Protein AF-X1V3G0-F1 (afdb_monomer_lite)

Foldseek 3Di:
DVVVVVVVVVVLVVLLVVLVVLLVVLVVLLVVLVVVLVVLVVVLVVCVVPDDPVVSVVSVVVSVVSVVVSVVVSVVSNVSSVVSVVPPDDPPPPPPDLVPDAQDEAEDEDELDDLVVVVVVVVVVVPDPHDPVSYHYHYHYPYDPPRPCPVVNVVD

pLDDT: mean 87.62, std 11.65, range [53.06, 98.38]

Structure (mmCIF, N/CA/C/O backbone):
data_AF-X1V3G0-F1
#
_entry.id   AF-X1V3G0-F1
#
loop_
_atom_site.group_PDB
_atom_site.id
_atom_site.type_symbol
_atom_site.label_atom_id
_atom_site.label_alt_id
_atom_site.label_comp_id
_atom_site.label_asym_id
_atom_site.label_entity_id
_atom_si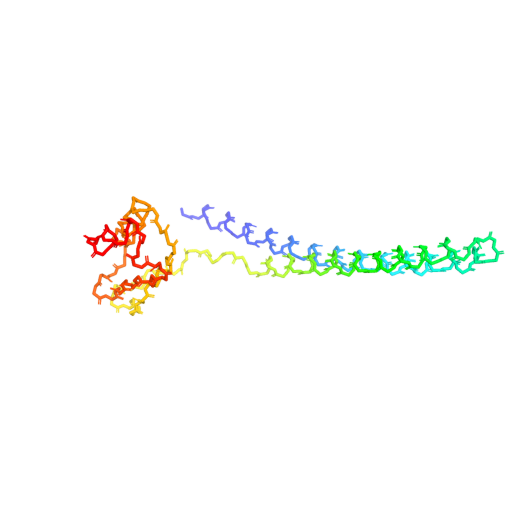te.label_seq_id
_atom_site.pdbx_PDB_ins_code
_atom_site.Cartn_x
_atom_site.Cartn_y
_atom_site.Cartn_z
_atom_site.occupancy
_atom_site.B_iso_or_equiv
_atom_site.auth_seq_id
_atom_site.auth_comp_id
_atom_site.auth_asym_id
_atom_site.auth_atom_id
_atom_site.pdbx_PDB_model_num
ATOM 1 N N . MET A 1 1 ? -37.633 -8.056 5.263 1.00 59.19 1 MET A N 1
ATOM 2 C CA . MET A 1 1 ? -36.334 -8.644 5.680 1.00 59.19 1 MET A CA 1
ATOM 3 C C . MET A 1 1 ? -35.614 -9.369 4.534 1.00 59.19 1 MET A C 1
ATOM 5 O O . MET A 1 1 ? -34.396 -9.270 4.475 1.00 59.19 1 MET A O 1
ATOM 9 N N . GLN A 1 2 ? -36.327 -10.021 3.603 1.00 60.06 2 GLN A N 1
ATOM 10 C CA . GLN A 1 2 ? -35.744 -10.740 2.451 1.00 60.06 2 GLN A CA 1
ATOM 11 C C . GLN A 1 2 ? -35.010 -9.844 1.430 1.00 60.06 2 GLN A C 1
ATOM 13 O O . GLN A 1 2 ? -33.910 -10.197 1.021 1.00 60.06 2 GLN A O 1
ATOM 18 N N . LEU A 1 3 ? -35.517 -8.640 1.129 1.00 61.62 3 LEU A N 1
ATOM 19 C CA . LEU A 1 3 ? -34.859 -7.688 0.209 1.00 61.62 3 LEU A CA 1
ATOM 20 C C . LEU A 1 3 ? -33.421 -7.315 0.630 1.00 61.62 3 LEU A C 1
ATOM 22 O O . LEU A 1 3 ? -32.532 -7.195 -0.205 1.00 61.62 3 LEU A O 1
ATOM 26 N N . LYS A 1 4 ? -33.152 -7.233 1.943 1.00 71.00 4 LYS A N 1
ATOM 27 C CA . LYS A 1 4 ? -31.803 -6.963 2.476 1.00 71.00 4 LYS A CA 1
ATOM 28 C C . LYS A 1 4 ? -30.846 -8.153 2.348 1.00 71.00 4 LYS A C 1
ATOM 30 O O . LYS A 1 4 ? -29.652 -7.976 2.557 1.00 71.00 4 LYS A O 1
ATOM 35 N N . ALA A 1 5 ? -31.339 -9.367 2.109 1.00 73.88 5 ALA A N 1
ATOM 36 C CA . ALA A 1 5 ? -30.495 -10.549 1.935 1.00 73.88 5 ALA A CA 1
ATOM 37 C C . ALA A 1 5 ? -30.035 -10.696 0.476 1.00 73.88 5 ALA A C 1
ATOM 39 O O . ALA A 1 5 ? -28.874 -11.020 0.231 1.00 73.88 5 ALA A O 1
ATOM 40 N N . GLU A 1 6 ? -30.910 -10.392 -0.483 1.00 78.00 6 GLU A N 1
ATOM 41 C CA . GLU A 1 6 ? -30.586 -10.425 -1.914 1.00 78.00 6 GLU A CA 1
ATOM 42 C C . GLU A 1 6 ? -29.568 -9.347 -2.297 1.00 78.00 6 GLU A C 1
ATOM 44 O O . GLU A 1 6 ? -28.572 -9.651 -2.955 1.00 78.00 6 GLU A O 1
ATOM 49 N N . GLU A 1 7 ? -29.740 -8.123 -1.792 1.00 80.44 7 GLU A N 1
ATOM 50 C CA . GLU A 1 7 ? -28.787 -7.023 -1.991 1.00 80.44 7 GLU A CA 1
ATOM 51 C C . GLU A 1 7 ? -27.384 -7.372 -1.456 1.00 80.44 7 GLU A C 1
ATOM 53 O O . GLU A 1 7 ? -26.368 -7.115 -2.102 1.00 80.44 7 GLU A O 1
ATOM 58 N N . LYS A 1 8 ? -27.306 -8.056 -0.307 1.00 72.56 8 LYS A N 1
ATOM 59 C CA . LYS A 1 8 ? -26.031 -8.490 0.291 1.00 72.56 8 LYS A CA 1
ATOM 60 C C . LYS A 1 8 ? -25.330 -9.562 -0.528 1.00 72.56 8 LYS A C 1
ATOM 62 O O . LYS A 1 8 ? -24.118 -9.479 -0.739 1.00 72.56 8 LYS A O 1
ATOM 67 N N . ASN A 1 9 ? -26.087 -10.551 -0.995 1.00 82.06 9 ASN A N 1
ATOM 68 C CA . ASN A 1 9 ? -25.561 -11.594 -1.868 1.00 82.06 9 ASN A CA 1
ATOM 69 C C . ASN A 1 9 ? -25.060 -11.003 -3.188 1.00 82.06 9 ASN A C 1
ATOM 71 O O . ASN A 1 9 ? -24.019 -11.427 -3.691 1.00 82.06 9 ASN A O 1
ATOM 75 N N . PHE A 1 10 ? -25.753 -9.990 -3.712 1.00 84.88 10 PHE A N 1
ATOM 76 C CA . PHE A 1 10 ? -25.316 -9.257 -4.891 1.00 84.88 10 PHE A CA 1
ATOM 77 C C . PHE A 1 10 ? -23.975 -8.548 -4.653 1.00 84.88 10 PHE A C 1
ATOM 79 O O . PHE A 1 10 ? -23.035 -8.800 -5.403 1.00 84.88 10 PHE A O 1
ATOM 86 N N . ILE A 1 11 ? -23.838 -7.763 -3.576 1.00 82.62 11 ILE A N 1
ATOM 87 C CA . ILE A 1 11 ? -22.593 -7.041 -3.240 1.00 82.62 11 ILE A CA 1
ATOM 88 C C . ILE A 1 11 ? -21.415 -8.003 -3.039 1.00 82.62 11 ILE A C 1
ATOM 90 O O . ILE A 1 11 ? -20.316 -7.774 -3.537 1.00 82.62 11 ILE A O 1
ATOM 94 N N . HIS A 1 12 ? -21.624 -9.112 -2.329 1.00 82.56 12 HIS A N 1
ATOM 95 C CA . HIS A 1 12 ? -20.563 -10.096 -2.119 1.00 82.56 12 HIS A CA 1
ATOM 96 C C . HIS A 1 12 ? -20.117 -10.741 -3.442 1.00 82.56 12 HIS A C 1
ATOM 98 O O . HIS A 1 12 ? -18.922 -10.912 -3.701 1.00 82.56 12 HIS A O 1
ATOM 104 N N . LYS A 1 13 ? -21.079 -11.065 -4.315 1.00 86.56 13 LYS A N 1
ATOM 105 C CA . LYS A 1 13 ? -20.813 -11.655 -5.629 1.00 86.56 13 LYS A CA 1
ATOM 106 C C . LYS A 1 13 ? -20.086 -10.679 -6.555 1.00 86.56 13 LYS A C 1
ATOM 108 O O . LYS A 1 13 ? -19.133 -11.092 -7.221 1.00 86.56 13 LYS A O 1
ATOM 113 N N . THR A 1 14 ? -20.489 -9.409 -6.596 1.00 88.12 14 THR A N 1
ATOM 114 C CA . THR A 1 14 ? -19.817 -8.384 -7.412 1.00 88.12 14 THR A CA 1
ATOM 115 C C . THR A 1 14 ? -18.394 -8.136 -6.922 1.00 88.12 14 THR A C 1
ATOM 117 O O . THR A 1 14 ? -17.475 -8.139 -7.737 1.00 88.12 14 THR A O 1
ATOM 120 N N . TRP A 1 15 ? -18.181 -8.054 -5.607 1.00 86.94 15 TRP A N 1
ATOM 121 C CA . TRP A 1 15 ? -16.857 -7.876 -5.001 1.00 86.94 15 TRP A CA 1
ATOM 122 C C . TRP A 1 15 ? -15.890 -9.017 -5.345 1.00 86.94 15 TRP A C 1
ATOM 124 O O . TRP A 1 15 ? -14.761 -8.789 -5.784 1.00 86.94 15 TRP A O 1
ATOM 134 N N . LYS A 1 16 ? -16.359 -10.268 -5.245 1.00 87.94 16 LYS A N 1
ATOM 135 C CA . LYS A 1 16 ? -15.574 -11.448 -5.634 1.00 87.94 16 LYS A CA 1
ATOM 136 C C . LYS A 1 16 ? -15.257 -11.458 -7.132 1.00 87.94 16 LYS A C 1
ATOM 138 O O . LYS A 1 16 ? -14.134 -11.775 -7.517 1.00 87.94 16 LYS A O 1
ATOM 143 N N . THR A 1 17 ? -16.231 -11.102 -7.971 1.00 90.75 17 THR A N 1
ATOM 144 C CA . THR A 1 17 ? -16.058 -11.042 -9.434 1.00 90.75 17 THR A CA 1
ATOM 145 C C . THR A 1 17 ? -15.031 -9.977 -9.818 1.00 90.75 17 THR A C 1
ATOM 147 O O . THR A 1 17 ? -14.150 -10.238 -10.635 1.00 90.75 17 THR A O 1
ATOM 150 N N . PHE A 1 18 ? -15.083 -8.814 -9.168 1.00 91.62 18 PHE A N 1
ATOM 151 C CA . PHE A 1 18 ? -14.104 -7.747 -9.342 1.00 91.62 18 PHE A CA 1
ATOM 152 C C . PHE A 1 18 ? -12.687 -8.206 -8.967 1.00 91.62 18 PHE A C 1
ATOM 154 O O . PHE A 1 18 ? -11.759 -8.028 -9.752 1.00 91.62 18 PHE A O 1
ATOM 161 N N . GLY A 1 19 ? -12.523 -8.901 -7.835 1.00 91.44 19 GLY A N 1
ATOM 162 C CA . GLY A 1 19 ? -11.230 -9.469 -7.434 1.00 91.44 19 GLY A CA 1
ATOM 163 C C . GLY A 1 19 ? -10.649 -10.465 -8.446 1.00 91.44 19 GLY A C 1
ATOM 164 O O . GLY A 1 19 ? -9.454 -10.424 -8.740 1.00 91.44 19 GLY A O 1
ATOM 165 N N . VAL A 1 20 ? -11.487 -11.333 -9.028 1.00 92.62 20 VAL A N 1
ATOM 166 C CA . VAL A 1 20 ? -11.069 -12.253 -10.104 1.00 92.62 20 VAL A CA 1
ATOM 167 C C . VAL A 1 20 ? -10.648 -11.478 -11.354 1.00 92.62 20 VAL A C 1
ATOM 169 O O . VAL A 1 20 ? -9.594 -11.767 -11.919 1.00 92.62 20 VAL A O 1
ATOM 172 N N . SER A 1 21 ? -11.421 -10.463 -11.750 1.00 94.19 21 SER A N 1
ATOM 173 C CA . SER A 1 21 ? -11.096 -9.602 -12.893 1.00 94.19 21 SER A CA 1
ATOM 174 C C . SER A 1 21 ? -9.748 -8.900 -12.716 1.00 94.19 21 SER A C 1
ATOM 176 O O . SER A 1 21 ? -8.936 -8.897 -13.638 1.00 94.19 21 SER A O 1
ATOM 178 N N . LEU A 1 22 ? -9.472 -8.354 -11.528 1.00 94.12 22 LEU A N 1
ATOM 179 C CA . LEU A 1 22 ? -8.186 -7.723 -11.216 1.00 94.12 22 LEU A CA 1
ATOM 180 C C . LEU A 1 22 ? -7.018 -8.708 -11.299 1.00 94.12 22 LEU A C 1
ATOM 182 O O . LEU A 1 22 ? -5.932 -8.342 -11.745 1.00 94.12 22 LEU A O 1
ATOM 186 N N . HIS A 1 23 ? -7.227 -9.963 -10.899 1.00 92.69 23 HIS A N 1
ATOM 187 C CA . HIS A 1 23 ? -6.187 -10.981 -10.992 1.00 92.69 23 HIS A CA 1
ATOM 188 C C . HIS A 1 23 ? -5.853 -11.327 -12.449 1.00 92.69 23 HIS A C 1
ATOM 190 O O . HIS A 1 23 ? -4.681 -11.366 -12.813 1.00 92.69 23 HIS A O 1
ATOM 196 N N . ILE A 1 24 ? -6.875 -11.502 -13.293 1.00 95.06 24 ILE A N 1
ATOM 197 C CA . ILE A 1 24 ? -6.699 -11.726 -14.737 1.00 95.06 24 ILE A CA 1
ATOM 198 C C . ILE A 1 24 ? -5.984 -10.529 -15.375 1.00 95.06 24 ILE A C 1
ATOM 200 O O . ILE A 1 24 ? -5.032 -10.705 -16.132 1.00 95.06 24 ILE A O 1
ATOM 204 N N . PHE A 1 25 ? -6.396 -9.312 -15.020 1.00 95.38 25 PHE A N 1
ATOM 205 C CA . PHE A 1 25 ? -5.780 -8.081 -15.506 1.00 95.38 25 PHE A CA 1
ATOM 206 C C . PHE A 1 25 ? -4.303 -7.954 -15.096 1.00 95.38 25 PHE A C 1
ATOM 208 O O . PHE A 1 25 ? -3.463 -7.613 -15.923 1.00 95.38 25 PHE A O 1
ATOM 215 N N . SER A 1 26 ? -3.963 -8.303 -13.852 1.00 96.50 26 SER A N 1
ATOM 216 C CA . SER A 1 26 ? -2.580 -8.336 -13.356 1.00 96.50 26 SER A CA 1
ATOM 217 C C . SER A 1 26 ? -1.699 -9.299 -14.165 1.00 96.50 26 SER A C 1
ATOM 219 O O . SER A 1 26 ? -0.594 -8.931 -14.565 1.00 96.50 26 SER A O 1
ATOM 221 N N . VAL A 1 27 ? -2.205 -10.500 -14.475 1.00 96.31 27 VAL A N 1
ATOM 222 C CA . VAL A 1 27 ? -1.502 -11.472 -15.331 1.00 96.31 27 VAL A CA 1
ATOM 223 C C . VAL A 1 27 ? -1.325 -10.928 -16.750 1.00 96.31 27 VAL A C 1
ATOM 225 O O . VAL A 1 27 ? -0.242 -11.052 -17.318 1.00 96.31 27 VAL A O 1
ATOM 228 N N . ALA A 1 28 ? -2.350 -10.281 -17.310 1.00 97.44 28 ALA A N 1
ATOM 229 C CA . ALA A 1 28 ? -2.270 -9.677 -18.638 1.00 97.44 28 ALA A CA 1
ATOM 230 C C . ALA A 1 28 ? -1.209 -8.564 -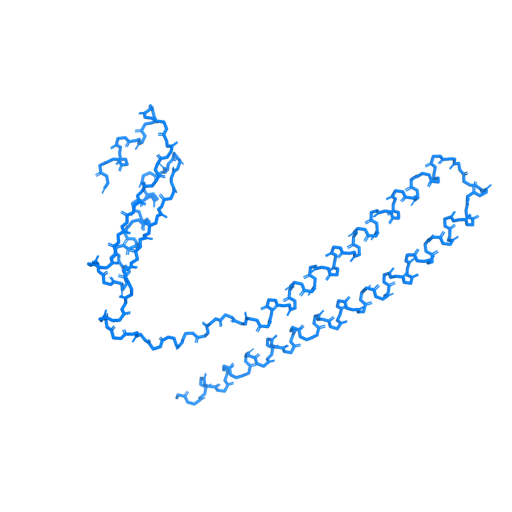18.705 1.00 97.44 28 ALA A C 1
ATOM 232 O O . ALA A 1 28 ? -0.374 -8.585 -19.607 1.00 97.44 28 ALA A O 1
ATOM 233 N N . ILE A 1 29 ? -1.183 -7.647 -17.728 1.00 96.62 29 ILE A N 1
ATOM 234 C CA . ILE A 1 29 ? -0.147 -6.604 -17.626 1.00 96.62 29 ILE A CA 1
ATOM 235 C C . ILE A 1 29 ? 1.242 -7.232 -17.549 1.00 96.62 29 ILE A C 1
ATOM 237 O O . ILE A 1 29 ? 2.150 -6.768 -18.230 1.00 96.62 29 ILE A O 1
ATOM 241 N N . PHE A 1 30 ? 1.417 -8.283 -16.747 1.00 97.69 30 PHE A N 1
ATOM 242 C CA . PHE A 1 30 ? 2.711 -8.944 -16.607 1.00 97.69 30 PHE A CA 1
ATOM 243 C C . PHE A 1 30 ? 3.201 -9.537 -17.934 1.00 97.69 30 PHE A C 1
ATOM 245 O O . PHE A 1 30 ? 4.343 -9.310 -18.323 1.00 97.69 30 PHE A O 1
ATOM 252 N N . LEU A 1 31 ? 2.331 -10.244 -18.662 1.00 98.12 31 LEU A N 1
ATOM 253 C CA . LEU A 1 31 ? 2.678 -10.843 -19.954 1.00 98.12 31 LEU A CA 1
ATOM 254 C C . LEU A 1 31 ? 2.997 -9.784 -21.015 1.00 98.12 31 LEU A C 1
ATOM 256 O O . LEU A 1 31 ? 4.020 -9.885 -21.690 1.00 98.12 31 LEU A O 1
ATOM 260 N N . VAL A 1 32 ? 2.160 -8.750 -21.135 1.00 98.19 32 VAL A N 1
ATOM 261 C CA . VAL A 1 32 ? 2.402 -7.628 -22.058 1.00 98.19 32 VAL A CA 1
ATOM 262 C C . VAL A 1 32 ? 3.688 -6.890 -21.680 1.00 98.19 32 VAL A C 1
ATOM 264 O O . VAL A 1 32 ? 4.489 -6.570 -22.554 1.00 98.19 32 VAL A O 1
ATOM 267 N N . GLY A 1 33 ? 3.923 -6.686 -20.383 1.00 97.50 33 GLY A N 1
ATOM 268 C CA . GLY A 1 33 ? 5.137 -6.079 -19.851 1.00 97.50 33 GLY A CA 1
ATOM 269 C C . GLY A 1 33 ? 6.394 -6.873 -20.205 1.00 97.50 33 GLY A C 1
ATOM 270 O O . GLY A 1 33 ? 7.375 -6.279 -20.633 1.00 97.50 33 GLY A O 1
ATOM 271 N N . ILE A 1 34 ? 6.367 -8.207 -20.120 1.00 97.81 34 ILE A N 1
ATOM 272 C CA . ILE A 1 34 ? 7.498 -9.050 -20.548 1.00 97.81 34 ILE A CA 1
ATOM 273 C C . ILE A 1 34 ? 7.785 -8.867 -22.039 1.00 97.81 34 ILE A C 1
ATOM 275 O O . ILE A 1 34 ? 8.937 -8.651 -22.413 1.00 97.81 34 ILE A O 1
ATOM 279 N N . VAL A 1 35 ? 6.756 -8.938 -22.890 1.00 98.38 35 VAL A N 1
ATOM 280 C CA . VAL A 1 35 ? 6.924 -8.759 -24.343 1.00 98.38 35 VAL A CA 1
ATOM 281 C C . VAL A 1 35 ? 7.512 -7.380 -24.648 1.00 98.38 35 VAL A C 1
ATOM 283 O O . VAL A 1 35 ? 8.454 -7.275 -25.434 1.00 98.38 35 VAL A O 1
ATOM 286 N N . TYR A 1 36 ? 7.010 -6.340 -23.978 1.00 98.00 36 TYR A N 1
ATOM 287 C CA . TYR A 1 36 ? 7.533 -4.980 -24.077 1.00 98.00 36 TYR A CA 1
ATOM 288 C C . TYR A 1 36 ? 9.008 -4.890 -23.665 1.00 98.00 36 TYR A C 1
ATOM 290 O O . TYR A 1 36 ? 9.810 -4.335 -24.410 1.00 98.00 36 TYR A O 1
ATOM 298 N N . LEU A 1 37 ? 9.393 -5.470 -22.525 1.00 97.81 37 LEU A N 1
ATOM 299 C CA . LEU A 1 37 ? 10.771 -5.423 -22.026 1.00 97.81 37 LEU A CA 1
ATOM 300 C C . LEU A 1 37 ? 11.750 -6.141 -22.960 1.00 97.81 37 LEU A C 1
ATOM 302 O O . LEU A 1 37 ? 12.844 -5.632 -23.211 1.00 97.81 37 LEU A O 1
ATOM 306 N N . VAL A 1 38 ? 11.362 -7.294 -23.512 1.00 98.06 38 VAL A N 1
ATOM 307 C CA . VAL A 1 38 ? 12.174 -8.010 -24.510 1.00 98.06 38 VAL A CA 1
ATOM 308 C C . VAL A 1 38 ? 12.363 -7.145 -25.754 1.00 98.06 38 VAL A C 1
ATOM 310 O O . VAL A 1 38 ? 13.487 -6.980 -26.224 1.00 98.06 38 VAL A O 1
ATOM 313 N N . TRP A 1 39 ? 11.283 -6.547 -26.256 1.00 98.25 39 TRP A N 1
ATOM 314 C CA . TRP A 1 39 ? 11.326 -5.664 -27.418 1.00 98.25 39 TRP A CA 1
ATOM 315 C C . TRP A 1 39 ? 12.198 -4.420 -27.179 1.00 98.25 39 TRP A C 1
ATOM 317 O O . TRP A 1 39 ? 13.075 -4.117 -27.987 1.00 98.25 39 TRP A O 1
ATOM 327 N N . SER A 1 40 ? 12.019 -3.749 -26.039 1.00 97.19 40 SER A N 1
ATOM 328 C CA . SER A 1 40 ? 12.820 -2.594 -25.611 1.00 97.19 40 SER A CA 1
ATOM 329 C C . SER A 1 40 ? 14.310 -2.949 -25.526 1.00 97.19 40 SER A C 1
ATOM 331 O O . SER A 1 40 ? 15.158 -2.253 -26.083 1.00 97.19 40 SER A O 1
ATOM 333 N N . THR A 1 41 ? 14.636 -4.113 -24.953 1.00 96.75 41 THR A N 1
ATOM 334 C CA . THR A 1 41 ? 16.018 -4.616 -24.877 1.00 96.75 41 THR A CA 1
ATOM 335 C C . THR A 1 41 ? 16.637 -4.811 -26.265 1.00 96.75 41 THR A C 1
ATOM 337 O O . THR A 1 41 ? 17.779 -4.409 -26.490 1.00 96.75 41 THR A O 1
ATOM 340 N N . VAL A 1 42 ? 15.895 -5.388 -27.218 1.00 97.44 42 VAL A N 1
ATOM 341 C CA . VAL A 1 42 ? 16.373 -5.578 -28.600 1.00 97.44 42 VAL A CA 1
ATOM 342 C C . VAL A 1 42 ? 16.674 -4.237 -29.272 1.00 97.44 42 VAL A C 1
ATOM 344 O O . VAL A 1 42 ? 17.725 -4.102 -29.899 1.00 97.44 42 VAL A O 1
ATOM 347 N N . ILE A 1 43 ? 15.804 -3.235 -29.102 1.00 95.75 43 ILE A N 1
ATOM 348 C CA . ILE A 1 43 ? 16.020 -1.884 -29.645 1.00 95.75 43 ILE A CA 1
ATOM 349 C C . ILE A 1 43 ? 17.294 -1.263 -29.068 1.00 95.75 43 ILE A C 1
ATOM 351 O O . ILE A 1 43 ? 18.114 -0.731 -29.819 1.00 95.75 43 ILE A O 1
ATOM 355 N N . ILE A 1 44 ? 17.495 -1.356 -27.750 1.00 95.56 44 ILE A N 1
ATOM 356 C CA . ILE A 1 44 ? 18.684 -0.802 -27.090 1.00 95.56 44 ILE A CA 1
ATOM 357 C C . ILE A 1 44 ? 19.955 -1.449 -27.661 1.00 95.56 44 ILE A C 1
ATOM 359 O O . ILE A 1 44 ? 20.877 -0.733 -28.061 1.00 95.56 44 ILE A O 1
ATOM 363 N N . ILE A 1 45 ? 19.979 -2.780 -27.804 1.00 94.75 45 ILE A N 1
ATOM 364 C CA . ILE A 1 45 ? 21.120 -3.513 -28.379 1.00 94.75 45 ILE A CA 1
ATOM 365 C C . ILE A 1 45 ? 21.397 -3.066 -29.821 1.00 94.75 45 ILE A C 1
ATOM 367 O O . ILE A 1 45 ? 22.538 -2.753 -30.155 1.00 94.75 45 ILE A O 1
ATOM 371 N N . GLN A 1 46 ? 20.367 -2.972 -30.667 1.00 95.25 46 GLN A N 1
ATOM 372 C CA . GLN A 1 46 ? 20.523 -2.524 -32.058 1.00 95.25 46 GLN A CA 1
ATOM 373 C C . GLN A 1 46 ? 21.039 -1.080 -32.152 1.00 95.25 46 GLN A C 1
ATOM 375 O O . GLN A 1 46 ? 21.845 -0.767 -33.027 1.00 95.25 46 GLN A O 1
ATOM 380 N N . SER A 1 47 ? 20.622 -0.211 -31.228 1.00 93.12 47 SER A N 1
ATOM 381 C CA . SER A 1 47 ? 21.011 1.203 -31.212 1.00 93.12 47 SER A CA 1
ATOM 382 C C . SER A 1 47 ? 22.440 1.457 -30.718 1.00 93.12 47 SER A C 1
ATOM 384 O O . SER A 1 47 ? 23.012 2.504 -31.026 1.00 93.12 47 SER A O 1
ATOM 386 N N . THR A 1 48 ? 23.053 0.486 -30.028 1.00 90.75 48 THR A N 1
ATOM 387 C CA . THR A 1 48 ? 24.332 0.653 -29.309 1.00 90.75 48 THR A CA 1
ATOM 388 C C . THR A 1 48 ? 25.492 1.058 -30.227 1.00 90.75 48 THR A C 1
ATOM 390 O O . THR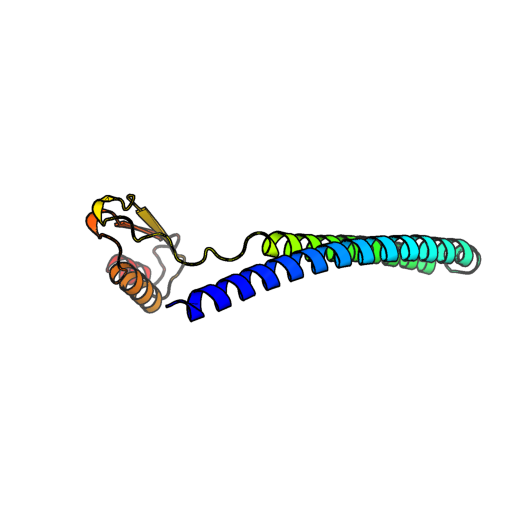 A 1 48 ? 26.394 1.770 -29.797 1.00 90.75 48 THR A O 1
ATOM 393 N N . ASN A 1 49 ? 25.456 0.666 -31.504 1.00 88.88 49 ASN A N 1
ATOM 394 C CA . ASN A 1 49 ? 26.493 1.025 -32.482 1.00 88.88 49 ASN A CA 1
ATOM 395 C C . ASN A 1 49 ? 26.396 2.479 -32.977 1.00 88.88 49 ASN A C 1
ATOM 397 O O . ASN A 1 49 ? 27.344 2.992 -33.564 1.00 88.88 49 ASN A O 1
ATOM 401 N N . THR A 1 50 ? 25.247 3.127 -32.781 1.00 91.94 50 THR A N 1
ATOM 402 C CA . THR A 1 50 ? 24.952 4.475 -33.298 1.00 91.94 50 THR A CA 1
ATOM 403 C C . THR A 1 50 ? 24.856 5.539 -32.208 1.00 91.94 50 THR A C 1
ATOM 405 O O . THR A 1 50 ? 24.945 6.728 -32.507 1.00 91.94 50 THR A O 1
ATOM 408 N N . THR A 1 51 ? 24.669 5.132 -30.953 1.00 92.31 51 THR A N 1
ATOM 409 C CA . THR A 1 51 ? 24.475 6.035 -29.817 1.00 92.31 51 THR A CA 1
ATOM 410 C C . THR A 1 51 ? 25.779 6.320 -29.085 1.00 92.31 51 THR A C 1
ATOM 412 O O . THR A 1 51 ? 26.720 5.528 -29.079 1.00 92.31 51 THR A O 1
ATOM 415 N N . THR A 1 52 ? 25.836 7.469 -28.413 1.00 96.12 52 THR A N 1
ATOM 416 C CA . THR A 1 52 ? 26.954 7.770 -27.509 1.00 96.12 52 THR A CA 1
ATOM 417 C C . THR A 1 52 ? 26.880 6.902 -26.249 1.00 96.12 52 THR A C 1
ATOM 419 O O . THR A 1 52 ? 25.798 6.493 -25.828 1.00 96.12 52 THR A O 1
ATOM 422 N N . VAL A 1 53 ? 28.022 6.671 -25.591 1.00 94.00 53 VAL A N 1
ATOM 423 C CA . VAL A 1 53 ? 28.101 5.871 -24.350 1.00 94.00 53 VAL A CA 1
ATOM 424 C C . VAL A 1 53 ? 27.122 6.369 -23.278 1.00 94.00 53 VAL A C 1
ATOM 426 O O . VAL A 1 53 ? 26.453 5.568 -22.630 1.00 94.00 53 VAL A O 1
ATOM 429 N N . VAL A 1 54 ? 26.992 7.691 -23.124 1.00 95.56 54 VAL A N 1
ATOM 430 C CA . VAL A 1 54 ? 26.075 8.305 -22.150 1.00 95.56 54 VAL A CA 1
ATOM 431 C C . VAL A 1 54 ? 24.616 7.957 -22.459 1.00 95.56 54 VAL A C 1
ATOM 433 O O . VAL A 1 54 ? 23.876 7.588 -21.552 1.00 95.56 54 VAL A O 1
ATOM 436 N N . GLN A 1 55 ? 24.204 8.020 -23.729 1.00 95.06 55 GLN A N 1
ATOM 437 C CA . GLN A 1 55 ? 22.846 7.644 -24.141 1.00 95.06 55 GLN A CA 1
ATOM 438 C C . GLN A 1 55 ? 22.566 6.165 -23.877 1.00 95.06 55 GLN A C 1
ATOM 440 O O . GLN A 1 55 ? 21.497 5.827 -23.379 1.00 95.06 55 GLN A O 1
ATOM 445 N N . THR A 1 56 ? 23.535 5.289 -24.146 1.00 93.81 56 THR A N 1
ATOM 446 C CA . THR A 1 56 ? 23.406 3.857 -23.857 1.00 93.81 56 THR A CA 1
ATOM 447 C C . THR A 1 56 ? 23.191 3.609 -22.361 1.00 93.81 56 THR A C 1
ATOM 449 O O . THR A 1 56 ? 22.286 2.864 -21.992 1.00 93.81 56 THR A O 1
ATOM 452 N N . ILE A 1 57 ? 23.954 4.279 -21.488 1.00 95.62 57 ILE A N 1
ATOM 453 C CA . ILE A 1 57 ? 23.780 4.185 -20.026 1.00 95.62 57 ILE A CA 1
ATOM 454 C C . ILE A 1 57 ? 22.381 4.653 -19.607 1.00 95.62 57 ILE A C 1
ATOM 456 O O . ILE A 1 57 ? 21.713 3.967 -18.835 1.00 95.62 57 ILE A O 1
ATOM 460 N N . LEU A 1 58 ? 21.924 5.796 -20.127 1.00 96.69 58 LEU A N 1
ATOM 461 C CA . LEU A 1 58 ? 20.594 6.324 -19.818 1.00 96.69 58 LEU A CA 1
ATOM 462 C C . LEU A 1 58 ? 19.484 5.370 -20.275 1.00 96.69 58 LEU A C 1
ATOM 464 O O . LEU A 1 58 ? 18.560 5.125 -19.508 1.00 96.69 58 LEU A O 1
ATOM 468 N N . ASN A 1 59 ? 19.607 4.763 -21.457 1.00 96.25 59 ASN A N 1
ATOM 469 C CA . ASN A 1 59 ? 18.638 3.787 -21.957 1.00 96.25 59 ASN A CA 1
ATOM 470 C C . ASN A 1 59 ? 18.530 2.554 -21.044 1.00 96.25 59 ASN A C 1
ATOM 472 O O . ASN A 1 59 ? 17.424 2.099 -20.756 1.00 96.25 59 ASN A O 1
ATOM 476 N N . PHE A 1 60 ? 19.653 2.034 -20.536 1.00 95.94 60 PHE A N 1
ATOM 477 C CA . PHE A 1 60 ? 19.627 0.931 -19.568 1.00 95.94 60 PHE A CA 1
ATOM 478 C C . PHE A 1 60 ? 19.045 1.344 -18.212 1.00 95.94 60 PHE A C 1
ATOM 480 O O . PHE A 1 60 ? 18.342 0.551 -17.586 1.00 95.94 60 PHE A O 1
ATOM 487 N N . LEU A 1 61 ? 19.292 2.578 -17.760 1.00 97.75 61 LEU A N 1
ATOM 488 C CA . LEU A 1 61 ? 18.675 3.104 -16.541 1.00 97.75 61 LEU A CA 1
ATOM 489 C C . LEU A 1 61 ? 17.154 3.239 -16.702 1.00 97.75 61 LEU A C 1
ATOM 491 O O . LEU A 1 61 ? 16.408 2.862 -15.800 1.00 97.75 61 LEU A O 1
ATOM 495 N N . THR A 1 62 ? 16.686 3.717 -17.856 1.00 97.44 62 THR A N 1
ATOM 496 C CA . THR A 1 62 ? 15.258 3.760 -18.189 1.00 97.44 62 THR A CA 1
ATOM 497 C C . THR A 1 62 ? 14.658 2.358 -18.194 1.00 97.44 62 THR A C 1
ATOM 499 O O . THR A 1 62 ? 13.652 2.143 -17.523 1.00 97.44 62 THR A O 1
ATOM 502 N N . LEU A 1 63 ? 15.309 1.385 -18.841 1.00 97.44 63 LEU A N 1
ATOM 503 C CA . LEU A 1 63 ? 14.861 -0.011 -18.835 1.00 97.44 63 LEU A CA 1
ATOM 504 C C . LEU A 1 63 ? 14.759 -0.572 -17.405 1.00 97.44 63 LEU A C 1
ATOM 506 O O . LEU A 1 63 ? 13.794 -1.255 -17.076 1.00 97.44 63 LEU A O 1
ATOM 510 N N . LEU A 1 64 ? 15.712 -0.253 -16.521 1.00 97.75 64 LEU A N 1
ATOM 511 C CA . LEU A 1 64 ? 15.656 -0.653 -15.111 1.00 97.75 64 LEU A CA 1
ATOM 512 C C . LEU A 1 64 ? 14.422 -0.075 -14.399 1.00 97.75 64 LEU A C 1
ATOM 514 O O . LEU A 1 64 ? 13.727 -0.800 -13.684 1.00 97.75 64 LEU A O 1
ATOM 518 N N . VAL A 1 65 ? 14.132 1.213 -14.605 1.00 98.38 65 VAL A N 1
ATOM 519 C CA . VAL A 1 65 ? 12.939 1.869 -14.043 1.00 98.38 65 VAL A CA 1
ATOM 520 C C . VAL A 1 65 ? 11.659 1.230 -14.583 1.00 98.38 65 VAL A C 1
ATOM 522 O O . VAL A 1 65 ? 10.733 0.991 -13.812 1.00 98.38 65 VAL A O 1
ATOM 525 N N . GLU A 1 66 ? 11.610 0.893 -15.872 1.00 97.62 66 GLU A N 1
ATOM 526 C CA . GLU A 1 66 ? 10.468 0.209 -16.491 1.00 97.62 66 GLU A CA 1
ATOM 527 C C . GLU A 1 66 ? 10.231 -1.182 -15.896 1.00 97.62 66 GLU A C 1
ATOM 529 O O . GLU A 1 66 ? 9.092 -1.520 -15.569 1.00 97.62 66 GLU A O 1
ATOM 534 N N . VAL A 1 67 ? 11.291 -1.974 -15.691 1.00 97.88 67 VAL A N 1
ATOM 535 C CA . VAL A 1 67 ? 11.200 -3.293 -15.040 1.00 97.88 67 VAL A CA 1
ATOM 536 C C . VAL A 1 67 ? 10.609 -3.153 -13.639 1.00 97.88 67 VAL A C 1
ATOM 538 O O . VAL A 1 67 ? 9.653 -3.853 -13.298 1.00 97.88 67 VAL A O 1
ATOM 541 N N . ILE A 1 68 ? 11.143 -2.230 -12.833 1.00 98.12 68 ILE A N 1
ATOM 542 C CA . ILE A 1 68 ? 10.644 -1.972 -11.476 1.00 98.12 68 ILE A CA 1
ATOM 543 C C . ILE A 1 68 ? 9.184 -1.507 -11.528 1.00 98.12 68 ILE A C 1
ATOM 545 O O . ILE A 1 68 ? 8.364 -1.993 -10.751 1.00 98.12 68 ILE A O 1
ATOM 549 N N . GLY A 1 69 ? 8.844 -0.620 -12.465 1.00 97.88 69 GLY A N 1
ATOM 550 C CA . GLY A 1 69 ? 7.489 -0.119 -12.674 1.00 97.88 69 GLY A CA 1
ATOM 551 C C . GLY A 1 69 ? 6.493 -1.238 -12.971 1.00 97.88 69 GLY A C 1
ATOM 552 O O . GLY A 1 69 ? 5.490 -1.359 -12.270 1.00 97.88 69 GLY A O 1
ATOM 553 N N . ILE A 1 70 ? 6.794 -2.111 -13.938 1.00 97.88 70 ILE A N 1
ATOM 554 C CA . ILE A 1 70 ? 5.938 -3.254 -14.296 1.00 97.88 70 ILE A CA 1
ATOM 555 C C . ILE A 1 70 ? 5.760 -4.191 -13.097 1.00 97.88 70 ILE A C 1
ATOM 557 O O . ILE A 1 70 ? 4.630 -4.564 -12.772 1.00 97.88 70 ILE A O 1
ATOM 561 N N . LEU A 1 71 ? 6.849 -4.549 -12.406 1.00 97.50 71 LEU A N 1
ATOM 562 C CA . LEU A 1 71 ? 6.788 -5.414 -11.224 1.00 97.50 71 LEU A CA 1
ATOM 563 C C . LEU A 1 71 ? 5.933 -4.793 -10.112 1.00 97.50 71 LEU A C 1
ATOM 565 O O . LEU A 1 71 ? 5.092 -5.478 -9.524 1.00 97.50 71 LEU A O 1
ATOM 569 N N . TYR A 1 72 ? 6.099 -3.495 -9.855 1.00 98.00 72 TYR A N 1
ATOM 570 C CA . TYR A 1 72 ? 5.334 -2.766 -8.849 1.00 98.00 72 TYR A CA 1
ATOM 571 C C . TYR A 1 72 ? 3.844 -2.690 -9.206 1.00 98.00 72 TYR A C 1
ATOM 573 O O . TYR A 1 72 ? 2.990 -2.981 -8.368 1.00 98.00 72 TYR A O 1
ATOM 581 N N . THR A 1 73 ? 3.508 -2.389 -10.461 1.00 97.12 73 THR A N 1
ATOM 582 C CA . THR A 1 73 ? 2.121 -2.374 -10.945 1.00 97.12 73 THR A CA 1
ATOM 583 C C . THR A 1 73 ? 1.461 -3.747 -10.801 1.00 97.12 73 THR A C 1
ATOM 585 O O . THR A 1 73 ? 0.345 -3.846 -10.286 1.00 97.12 73 THR A O 1
ATOM 588 N N . VAL A 1 74 ? 2.151 -4.824 -11.188 1.00 97.25 74 VAL A N 1
ATOM 589 C CA . VAL A 1 74 ? 1.649 -6.199 -11.034 1.00 97.25 74 VAL A CA 1
ATOM 590 C C . VAL A 1 74 ? 1.424 -6.534 -9.558 1.00 97.25 74 VAL A C 1
ATOM 592 O O . VAL A 1 74 ? 0.367 -7.074 -9.216 1.00 97.25 74 VAL A O 1
ATOM 595 N N . MET A 1 75 ? 2.363 -6.169 -8.679 1.00 97.06 75 MET A N 1
ATOM 596 C CA . MET A 1 75 ? 2.242 -6.349 -7.229 1.00 97.06 75 MET A CA 1
ATOM 597 C C . MET A 1 75 ? 1.016 -5.619 -6.665 1.00 97.06 75 MET A C 1
ATOM 599 O O . MET A 1 75 ? 0.241 -6.229 -5.927 1.00 97.06 75 MET A O 1
ATOM 603 N N . LEU A 1 76 ? 0.795 -4.354 -7.041 1.00 96.69 76 LEU A N 1
ATOM 604 C CA . LEU A 1 76 ? -0.355 -3.569 -6.588 1.00 96.69 76 LEU A CA 1
ATOM 605 C C . LEU A 1 76 ? -1.682 -4.203 -7.010 1.00 96.69 76 LEU A C 1
ATOM 607 O O . LEU A 1 76 ? -2.547 -4.423 -6.162 1.00 96.69 76 LEU A O 1
ATOM 611 N N . PHE A 1 77 ? -1.843 -4.561 -8.287 1.00 95.44 77 PHE A N 1
ATOM 612 C CA . PHE A 1 77 ? -3.085 -5.182 -8.759 1.00 95.44 77 PHE A CA 1
ATOM 613 C C . PHE A 1 77 ? -3.327 -6.556 -8.132 1.00 95.44 77 PHE A C 1
ATOM 615 O O . PHE A 1 77 ? -4.464 -6.890 -7.790 1.00 95.44 77 PHE A O 1
ATOM 622 N N . LYS A 1 78 ? -2.267 -7.341 -7.912 1.00 93.69 78 LYS A N 1
ATOM 623 C CA . LYS A 1 78 ? -2.357 -8.612 -7.188 1.00 93.69 78 LYS A CA 1
ATOM 624 C C . LYS A 1 78 ? -2.800 -8.400 -5.739 1.00 93.69 78 LYS A C 1
ATOM 626 O O . LYS A 1 78 ? -3.656 -9.149 -5.262 1.00 93.69 78 LYS A O 1
ATOM 631 N N . GLN A 1 79 ? -2.252 -7.396 -5.053 1.00 94.19 79 GLN A N 1
ATOM 632 C CA . GLN A 1 79 ? -2.627 -7.066 -3.679 1.00 94.19 79 GLN A CA 1
ATOM 633 C C . GLN A 1 79 ? -4.081 -6.596 -3.607 1.00 94.19 79 GLN A C 1
ATOM 635 O O . GLN A 1 79 ? -4.849 -7.140 -2.819 1.00 94.19 79 GLN A O 1
ATOM 640 N N . MET A 1 80 ? -4.494 -5.679 -4.487 1.00 93.19 80 MET A N 1
ATOM 641 C CA . MET A 1 80 ? -5.885 -5.222 -4.590 1.00 93.19 80 MET A CA 1
ATOM 642 C C . MET A 1 80 ? -6.842 -6.396 -4.829 1.00 93.19 80 MET A C 1
ATOM 644 O O . MET A 1 80 ? -7.796 -6.576 -4.074 1.00 93.19 80 MET A O 1
ATOM 648 N N . GLY A 1 81 ? -6.550 -7.254 -5.812 1.00 91.69 81 GLY A N 1
ATOM 649 C CA . GLY A 1 81 ? -7.366 -8.435 -6.101 1.00 91.69 81 GLY A CA 1
ATOM 650 C C . GLY A 1 81 ? -7.425 -9.435 -4.940 1.00 91.69 81 GLY A C 1
ATOM 651 O O . GLY A 1 81 ? -8.456 -10.073 -4.727 1.00 91.69 81 GLY A O 1
ATOM 652 N N . THR A 1 82 ? -6.351 -9.550 -4.152 1.00 89.56 82 THR A N 1
ATOM 653 C CA . THR A 1 82 ? -6.314 -10.402 -2.952 1.00 89.56 82 THR A CA 1
ATOM 654 C C . THR A 1 82 ? -7.142 -9.807 -1.819 1.00 89.56 82 THR A C 1
ATOM 656 O O . THR A 1 82 ? -7.935 -10.531 -1.224 1.00 89.56 82 THR A O 1
ATOM 659 N N . THR A 1 83 ? -7.058 -8.499 -1.573 1.00 88.62 83 THR A N 1
ATOM 660 C CA . THR A 1 83 ? -7.923 -7.797 -0.612 1.00 88.62 83 THR A CA 1
ATOM 661 C C . THR A 1 83 ? -9.397 -7.954 -0.983 1.00 88.62 83 THR A C 1
ATOM 663 O O . THR A 1 83 ? -10.235 -8.166 -0.110 1.00 88.62 83 THR A O 1
ATOM 666 N N . CYS A 1 84 ? -9.734 -7.984 -2.277 1.00 86.44 84 CYS A N 1
ATOM 667 C CA . CYS A 1 84 ? -11.103 -8.258 -2.715 1.00 86.44 84 CYS A CA 1
ATOM 668 C C . CYS A 1 84 ? -11.606 -9.676 -2.366 1.00 86.44 84 CYS A C 1
ATOM 670 O O . CYS A 1 84 ? -12.812 -9.910 -2.373 1.00 86.44 84 CYS A O 1
ATOM 672 N N . LYS A 1 85 ? -10.734 -10.636 -2.026 1.00 79.94 85 LYS A N 1
ATOM 673 C CA . LYS A 1 85 ? -11.160 -11.962 -1.532 1.00 79.94 85 LYS A CA 1
ATOM 674 C C . LYS A 1 85 ? -11.624 -11.935 -0.076 1.00 79.94 85 LYS A C 1
ATOM 676 O O . LYS A 1 85 ? -12.340 -12.845 0.335 1.00 79.94 85 LYS A O 1
ATOM 681 N N . TYR A 1 86 ? -11.248 -10.899 0.669 1.00 80.00 86 TYR A N 1
ATOM 682 C CA . TYR A 1 86 ? -11.608 -10.690 2.066 1.00 80.00 86 TYR A CA 1
ATOM 683 C C . TYR A 1 86 ? -12.550 -9.483 2.157 1.00 80.00 86 TYR A C 1
ATOM 685 O O . TYR A 1 86 ? -12.123 -8.390 2.530 1.00 80.00 86 TYR A O 1
ATOM 693 N N . PRO A 1 87 ? -13.827 -9.631 1.752 1.00 73.25 87 PRO A N 1
ATOM 694 C CA . PRO A 1 87 ? -14.791 -8.551 1.901 1.00 73.25 87 PRO A CA 1
ATOM 695 C C . PRO A 1 87 ? -14.896 -8.154 3.379 1.00 73.25 87 PRO A C 1
ATOM 697 O O . PRO A 1 87 ? -14.701 -9.007 4.252 1.00 73.25 87 PRO A O 1
ATOM 700 N N . PRO A 1 88 ? -15.231 -6.887 3.671 1.00 70.50 88 PRO A N 1
ATOM 701 C CA . PRO A 1 88 ? -15.436 -6.447 5.043 1.00 70.50 88 PRO A CA 1
ATOM 702 C C . PRO A 1 88 ? -16.430 -7.384 5.732 1.00 70.50 88 PRO A C 1
ATOM 704 O O . PRO A 1 88 ? -17.462 -7.734 5.150 1.00 70.50 88 PRO A O 1
ATOM 707 N N . LEU A 1 89 ? -16.090 -7.812 6.953 1.00 69.75 89 LEU A N 1
ATOM 708 C CA . LEU A 1 89 ? -16.939 -8.658 7.789 1.00 69.75 89 LEU A CA 1
ATOM 709 C C . LEU A 1 89 ? -18.327 -8.016 7.875 1.00 69.75 89 LEU A C 1
ATOM 711 O O . LEU A 1 89 ? -18.525 -6.996 8.533 1.00 69.75 89 LEU A O 1
ATOM 715 N N . GLN A 1 90 ? -19.294 -8.593 7.160 1.00 64.06 90 GLN A N 1
ATOM 716 C CA . GLN A 1 90 ? -20.664 -8.104 7.173 1.00 64.06 90 GLN A CA 1
ATOM 717 C C . GLN A 1 90 ? -21.270 -8.473 8.522 1.00 64.06 90 GLN A C 1
ATOM 719 O O . GLN A 1 90 ? -21.640 -9.622 8.741 1.00 64.06 90 GLN A O 1
ATOM 724 N N . SER A 1 91 ? -21.328 -7.479 9.408 1.00 56.09 91 SER A N 1
ATOM 725 C CA . SER A 1 91 ? -21.975 -7.427 10.724 1.00 56.09 91 SER A CA 1
ATOM 726 C C . SER A 1 91 ? -23.040 -8.512 10.970 1.00 56.09 91 SER A C 1
ATOM 728 O O . SER A 1 91 ? -24.248 -8.289 10.844 1.00 56.09 91 SER A O 1
ATOM 730 N N . ARG A 1 92 ? -22.573 -9.705 11.322 1.00 53.06 92 ARG A N 1
ATOM 731 C CA . ARG A 1 92 ? -23.301 -10.745 12.047 1.00 53.06 92 ARG A CA 1
ATOM 732 C C . ARG A 1 92 ? -22.304 -11.473 12.939 1.00 53.06 92 ARG A C 1
ATOM 734 O O . ARG A 1 92 ? -22.248 -12.693 12.964 1.00 53.06 92 ARG A O 1
ATOM 741 N N . LEU A 1 93 ? -21.529 -10.709 13.700 1.00 57.06 93 LEU A N 1
ATOM 742 C CA . LEU A 1 93 ? -21.335 -11.159 15.064 1.00 57.06 93 LEU A CA 1
ATOM 743 C C . LEU A 1 93 ? -22.710 -10.932 15.686 1.00 57.06 93 LEU A C 1
ATOM 745 O O . LEU A 1 93 ? -23.121 -9.789 15.884 1.00 57.06 93 LEU A O 1
ATOM 749 N N . SER A 1 94 ? -23.492 -12.006 15.829 1.00 56.44 94 SER A N 1
ATOM 750 C CA . SER A 1 94 ? -24.512 -12.043 16.874 1.00 56.44 94 SER A CA 1
ATOM 751 C C . SER A 1 94 ? -23.836 -11.442 18.091 1.00 56.44 94 SER A C 1
ATOM 753 O O . SER A 1 94 ? -22.778 -11.950 18.460 1.00 56.44 94 SER A O 1
ATOM 755 N N . ILE A 1 95 ? -24.344 -10.307 18.582 1.00 58.22 95 ILE A N 1
ATOM 756 C CA . ILE A 1 95 ? -23.792 -9.665 19.774 1.00 58.22 95 ILE A CA 1
ATOM 757 C C . ILE A 1 95 ? -23.718 -10.802 20.791 1.00 58.22 95 ILE A C 1
ATOM 759 O O . ILE A 1 95 ? -24.778 -11.362 21.098 1.00 58.22 95 ILE A O 1
ATOM 763 N N . PRO A 1 96 ? -22.504 -11.244 21.173 1.00 58.19 96 PRO A N 1
ATOM 764 C CA . PRO A 1 96 ? -22.360 -12.275 22.180 1.00 58.19 96 PRO A CA 1
ATOM 765 C C . PRO A 1 96 ? -23.199 -11.818 23.367 1.00 58.19 96 PRO A C 1
ATOM 767 O O . PRO A 1 96 ? -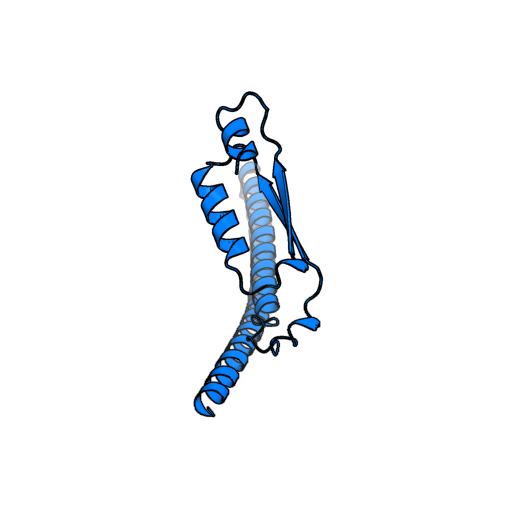23.301 -10.609 23.610 1.00 58.19 96 PRO A O 1
ATOM 770 N N . ASN A 1 97 ? -23.851 -12.737 24.073 1.00 65.50 97 ASN A N 1
ATOM 771 C CA . ASN A 1 97 ? -24.528 -12.360 25.315 1.00 65.50 97 ASN A CA 1
ATOM 772 C C . ASN A 1 97 ? -23.535 -11.514 26.145 1.00 65.50 97 ASN A C 1
ATOM 774 O O . ASN A 1 97 ? -22.346 -11.808 26.092 1.00 65.50 97 ASN A O 1
ATOM 778 N N . LEU A 1 98 ? -23.944 -10.449 26.848 1.00 59.88 98 LEU A N 1
ATOM 779 C CA . LEU A 1 98 ? -22.999 -9.489 27.476 1.00 59.88 98 LEU A CA 1
ATOM 780 C C . LEU A 1 98 ? -21.884 -10.171 28.320 1.00 59.88 98 LEU A C 1
ATOM 782 O O . LEU A 1 98 ? -20.759 -9.671 28.441 1.00 59.88 98 LEU A O 1
ATOM 786 N N . GLU A 1 99 ? -22.174 -11.363 28.844 1.00 65.19 99 GLU A N 1
ATOM 787 C CA . GLU A 1 99 ? -21.253 -12.258 29.553 1.00 65.19 99 GLU A CA 1
ATOM 788 C C . GLU A 1 99 ? -20.079 -12.795 28.705 1.00 65.19 99 GLU A C 1
ATOM 790 O O . GLU A 1 99 ? -18.994 -13.008 29.242 1.00 65.19 99 GLU A O 1
ATOM 795 N N . GLU A 1 100 ? -20.229 -12.922 27.388 1.00 76.25 100 GLU A N 1
ATOM 796 C CA . GLU A 1 100 ? -19.259 -13.492 26.438 1.00 76.25 100 GLU A CA 1
ATOM 797 C C . GLU A 1 100 ? -18.245 -12.471 25.889 1.00 76.25 100 GLU A C 1
ATOM 799 O O . GLU A 1 100 ? -17.339 -12.833 25.136 1.00 76.25 100 GLU A O 1
ATOM 804 N N . HIS A 1 101 ? -18.348 -11.187 26.253 1.00 83.38 101 HIS A N 1
ATOM 805 C CA . HIS A 1 101 ? -17.333 -10.206 25.858 1.00 83.38 101 HIS A CA 1
ATOM 806 C C . HIS A 1 101 ? -15.975 -10.515 26.518 1.00 83.38 101 HIS A C 1
ATOM 808 O O . HIS A 1 101 ? -15.942 -10.717 27.737 1.00 83.38 101 HIS A O 1
ATOM 814 N N . PRO A 1 102 ? -14.855 -10.529 25.770 1.00 89.62 102 PRO A N 1
ATOM 815 C CA . PRO A 1 102 ? -13.529 -10.692 26.360 1.00 89.62 102 PRO A CA 1
ATOM 816 C C . PRO A 1 102 ? -13.112 -9.446 27.166 1.00 89.62 102 PRO A C 1
ATOM 818 O O . PRO A 1 102 ? -13.607 -8.350 26.916 1.00 89.62 102 PRO A O 1
ATOM 821 N N . PRO A 1 103 ? -12.197 -9.547 28.136 1.00 92.75 103 PRO A N 1
ATOM 822 C CA . PRO A 1 103 ? -11.536 -8.357 28.661 1.00 92.75 103 PRO A CA 1
ATOM 823 C C . PRO A 1 103 ? -10.710 -7.687 27.549 1.00 92.75 103 PRO A C 1
ATOM 825 O O . PRO A 1 103 ? -10.032 -8.372 26.781 1.00 92.75 103 PRO A O 1
ATOM 828 N N . VAL A 1 104 ? -10.775 -6.358 27.447 1.00 94.19 104 VAL A N 1
ATOM 829 C CA . VAL A 1 104 ? -10.031 -5.562 26.460 1.00 94.19 104 VAL A CA 1
ATOM 830 C C . VAL A 1 104 ? -9.245 -4.450 27.142 1.00 94.19 104 VAL A C 1
ATOM 832 O O . VAL A 1 104 ? -9.756 -3.755 28.021 1.00 94.19 104 VAL A O 1
ATOM 835 N N . SER A 1 105 ? -8.013 -4.251 26.684 1.00 96.44 105 SER A N 1
ATOM 836 C CA . SER A 1 105 ? -7.177 -3.115 27.067 1.00 96.44 105 SER A CA 1
ATOM 837 C C . SER A 1 105 ? -7.000 -2.204 25.854 1.00 96.44 105 SER A C 1
ATOM 839 O O . SER A 1 105 ? -6.519 -2.638 24.807 1.00 96.44 105 SER A O 1
ATOM 841 N N . ILE A 1 106 ? -7.413 -0.947 25.985 1.00 95.62 106 ILE A N 1
ATOM 842 C CA . ILE A 1 106 ? -7.294 0.094 24.966 1.00 95.62 106 ILE A CA 1
ATOM 843 C C . ILE A 1 106 ? -6.072 0.934 25.318 1.00 95.62 106 ILE A C 1
ATOM 845 O O . ILE A 1 106 ? -6.072 1.640 26.324 1.00 95.62 106 ILE A O 1
ATOM 849 N N . ILE A 1 107 ? -5.036 0.850 24.488 1.00 95.94 107 ILE A N 1
ATOM 850 C CA . ILE A 1 107 ? -3.816 1.643 24.641 1.00 95.94 107 ILE A CA 1
ATOM 851 C C . ILE A 1 107 ? -3.918 2.843 23.704 1.00 95.94 107 ILE A C 1
ATOM 853 O O . ILE A 1 107 ? -4.081 2.671 22.496 1.00 95.94 107 ILE A O 1
ATOM 857 N N . ILE A 1 108 ? -3.817 4.047 24.261 1.00 94.81 108 ILE A N 1
ATOM 858 C CA . ILE A 1 108 ? -3.824 5.303 23.510 1.00 94.81 108 ILE A CA 1
ATOM 859 C C . ILE A 1 108 ? -2.408 5.885 23.576 1.00 94.81 108 ILE A C 1
ATOM 861 O O . ILE A 1 108 ? -2.041 6.462 24.604 1.00 94.81 108 ILE A O 1
ATOM 865 N N . PRO A 1 109 ? -1.587 5.702 22.527 1.00 94.00 109 PRO A N 1
ATOM 866 C CA . PRO A 1 109 ? -0.288 6.351 22.454 1.00 94.00 109 PRO A CA 1
ATOM 867 C C . PRO A 1 109 ? -0.484 7.848 22.213 1.00 94.00 109 PRO A C 1
ATOM 869 O O . PRO A 1 109 ? -1.219 8.240 21.303 1.00 94.00 109 PRO A O 1
ATOM 872 N N . ILE A 1 110 ? 0.168 8.676 23.024 1.00 92.44 110 ILE A N 1
ATOM 873 C CA . ILE A 1 110 ? 0.114 10.133 22.917 1.00 92.44 110 ILE A CA 1
ATOM 874 C C . ILE A 1 110 ? 1.524 10.727 22.946 1.00 92.44 110 ILE A C 1
ATOM 876 O O . ILE A 1 110 ? 2.416 10.241 23.638 1.00 92.44 110 ILE A O 1
ATOM 880 N N . HIS A 1 111 ? 1.709 11.779 22.156 1.00 90.38 111 HIS A N 1
ATOM 881 C CA . HIS A 1 111 ? 2.903 12.611 22.144 1.00 90.38 111 HIS A CA 1
ATOM 882 C C . HIS A 1 111 ? 2.447 14.040 21.861 1.00 90.38 111 HIS A C 1
ATOM 884 O O . HIS A 1 111 ? 1.833 14.287 20.822 1.00 90.38 111 HIS A O 1
ATOM 890 N N . GLU A 1 112 ? 2.664 14.938 22.820 1.00 88.88 112 GLU A N 1
ATOM 891 C CA . GLU A 1 112 ? 2.233 16.339 22.791 1.00 88.88 112 GLU A CA 1
ATOM 892 C C . GLU A 1 112 ? 0.755 16.519 22.370 1.00 88.88 112 GLU A C 1
ATOM 894 O O . GLU A 1 112 ? 0.452 17.284 21.447 1.00 88.88 112 GLU A O 1
ATOM 899 N N . PRO A 1 113 ? -0.211 15.799 22.982 1.00 86.81 113 PRO A N 1
ATOM 900 C CA . PRO A 1 113 ? -1.582 15.843 22.505 1.00 86.81 113 PRO A CA 1
ATOM 901 C C . PRO A 1 113 ? -2.251 17.172 22.864 1.00 86.81 113 PRO A C 1
ATOM 903 O O . PRO A 1 113 ? -2.003 17.781 23.908 1.00 86.81 113 PRO A O 1
ATOM 906 N N . ILE A 1 114 ? -3.198 17.572 22.017 1.00 90.38 114 ILE A N 1
ATOM 907 C CA . ILE A 1 114 ? -4.127 18.663 22.314 1.00 90.38 114 ILE A CA 1
ATOM 908 C C . ILE A 1 114 ? -5.156 18.137 23.335 1.00 90.38 114 ILE A C 1
ATOM 910 O O . ILE A 1 114 ? -5.920 17.228 22.986 1.00 90.38 114 ILE A O 1
ATOM 914 N N . PRO A 1 115 ? -5.243 18.695 24.563 1.00 89.19 115 PRO A N 1
ATOM 915 C CA . PRO A 1 115 ? -6.073 18.141 25.643 1.00 89.19 115 PRO A CA 1
ATOM 916 C C . PRO A 1 115 ? -7.548 17.974 25.279 1.00 89.19 115 PRO A C 1
ATOM 918 O O . PRO A 1 115 ? -8.178 16.984 25.645 1.00 89.19 115 PRO A O 1
ATOM 921 N N . MET A 1 116 ? -8.095 18.906 24.494 1.00 91.19 116 MET A N 1
ATOM 922 C CA . MET A 1 116 ? -9.481 18.841 24.028 1.00 91.19 116 MET A CA 1
ATOM 923 C C . MET A 1 116 ? -9.744 17.616 23.136 1.00 91.19 116 MET A C 1
ATOM 925 O O . MET A 1 116 ? -10.753 16.941 23.319 1.00 91.19 116 MET A O 1
ATOM 929 N N . ILE A 1 117 ? -8.818 17.279 22.230 1.00 91.94 117 ILE A N 1
ATOM 930 C CA . ILE A 1 117 ? -8.943 16.111 21.340 1.00 91.94 117 ILE A CA 1
ATOM 931 C C . ILE A 1 117 ? -8.819 14.814 22.145 1.00 91.94 117 ILE A C 1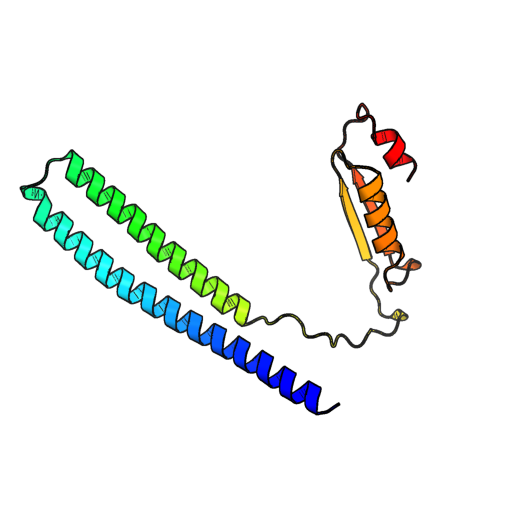
ATOM 933 O O . ILE A 1 117 ? -9.573 13.862 21.923 1.00 91.94 117 ILE A O 1
ATOM 937 N N . LEU A 1 118 ? -7.893 14.775 23.110 1.00 92.62 118 LEU A N 1
ATOM 938 C CA . LEU A 1 118 ? -7.733 13.620 23.993 1.00 92.62 118 LEU A CA 1
ATOM 939 C C . LEU A 1 118 ? -9.000 13.387 24.823 1.00 92.62 118 LEU A C 1
ATOM 941 O O . LEU A 1 118 ? -9.491 12.261 24.890 1.00 92.62 118 LEU A O 1
ATOM 945 N N . LYS A 1 119 ? -9.581 14.455 25.375 1.00 92.69 119 LYS A N 1
ATOM 946 C CA . LYS A 1 119 ? -10.844 14.395 26.113 1.00 92.69 119 LYS A CA 1
ATOM 947 C C . LYS A 1 119 ? -11.988 13.856 25.252 1.00 92.69 119 LYS A C 1
ATOM 949 O O . LYS A 1 119 ? -12.676 12.937 25.683 1.00 92.69 119 LYS A O 1
ATOM 954 N N . GLU A 1 120 ? -12.176 14.369 24.037 1.00 94.38 120 GLU A N 1
ATOM 955 C CA . GLU A 1 120 ? -13.210 13.867 23.116 1.00 94.38 120 GLU A CA 1
ATOM 956 C C . GLU A 1 120 ? -13.009 12.383 22.776 1.00 94.38 120 GLU A C 1
ATOM 958 O O . GLU A 1 120 ? -13.971 11.609 22.743 1.00 94.38 120 GLU A O 1
ATOM 963 N N . THR A 1 121 ? -11.755 11.965 22.590 1.00 93.81 121 THR A N 1
ATOM 964 C CA . THR A 1 121 ? -11.395 10.565 22.327 1.00 93.81 121 THR A CA 1
ATOM 965 C C . THR A 1 121 ? -11.765 9.670 23.511 1.00 93.81 121 THR A C 1
ATOM 967 O O . THR A 1 121 ? -12.432 8.648 23.329 1.00 93.81 121 THR A O 1
ATOM 970 N N . LEU A 1 122 ? -11.400 10.070 24.734 1.00 94.44 122 LEU A N 1
ATOM 971 C CA . LEU A 1 122 ? -11.746 9.353 25.964 1.00 94.44 122 LEU A CA 1
ATOM 972 C C . LEU A 1 122 ? -13.261 9.286 26.173 1.00 94.44 122 LEU A C 1
ATOM 974 O O . LEU A 1 122 ? -13.801 8.212 26.444 1.00 94.44 122 LEU A O 1
ATOM 978 N N . GLU A 1 123 ? -13.974 10.396 25.976 1.00 94.44 123 GLU A N 1
ATOM 979 C CA . GLU A 1 123 ? -15.433 10.426 26.069 1.00 94.44 123 GLU A CA 1
ATOM 980 C C . GLU A 1 123 ? -16.098 9.483 25.062 1.00 94.44 123 GLU A C 1
ATOM 982 O O . GLU A 1 123 ? -17.060 8.794 25.409 1.00 94.44 123 GLU A O 1
ATOM 987 N N . SER A 1 124 ? -15.596 9.429 23.826 1.00 94.50 124 SER A N 1
ATOM 988 C CA . SER A 1 124 ? -16.097 8.518 22.795 1.00 94.50 124 SER A CA 1
ATOM 989 C C . SER A 1 124 ? -15.907 7.052 23.194 1.00 94.50 124 SER A C 1
ATOM 991 O O . SER A 1 124 ? -16.812 6.237 23.009 1.00 94.50 124 SER A O 1
ATOM 993 N N . ILE A 1 125 ? -14.762 6.706 23.790 1.00 94.00 125 ILE A N 1
ATOM 994 C CA . ILE A 1 125 ? -14.481 5.345 24.269 1.00 94.00 125 ILE A CA 1
ATOM 995 C C . ILE A 1 125 ? -15.410 4.977 25.435 1.00 94.00 125 ILE A C 1
ATOM 997 O O . ILE A 1 125 ? -16.016 3.904 25.428 1.00 94.00 125 ILE A O 1
ATOM 1001 N N . ILE A 1 126 ? -15.595 5.882 26.400 1.00 91.19 126 ILE A N 1
ATOM 1002 C CA . ILE A 1 126 ? -16.458 5.669 27.577 1.00 91.19 126 ILE A CA 1
ATOM 1003 C C . ILE A 1 126 ? -17.940 5.518 27.190 1.00 91.19 126 ILE A C 1
ATOM 1005 O O . ILE A 1 126 ? -18.696 4.823 27.877 1.00 91.19 126 ILE A O 1
ATOM 1009 N N . LYS A 1 127 ? -18.364 6.172 26.100 1.00 93.06 127 LYS A N 1
ATOM 1010 C CA . LYS A 1 127 ? -19.718 6.079 25.526 1.00 93.06 127 LYS A CA 1
ATOM 1011 C C . LYS A 1 127 ? -19.909 4.848 24.626 1.00 93.06 127 LYS A C 1
ATOM 1013 O O . LYS A 1 127 ? -20.999 4.670 24.086 1.00 93.06 127 LYS A O 1
ATOM 1018 N N . SER A 1 128 ? -18.889 4.005 24.444 1.00 89.94 128 SER A N 1
ATOM 1019 C CA . SER A 1 128 ? -19.029 2.768 23.670 1.00 89.94 128 SER A CA 1
ATOM 1020 C C . SER A 1 128 ? -19.951 1.758 24.369 1.00 89.94 128 SER A C 1
ATOM 1022 O O . SER A 1 128 ? -20.042 1.708 25.594 1.00 89.94 128 SER A O 1
ATOM 1024 N N . ASN A 1 129 ? -20.628 0.915 23.585 1.00 87.25 129 ASN A N 1
ATOM 1025 C CA . ASN A 1 129 ? -21.552 -0.112 24.089 1.00 87.25 129 ASN A CA 1
ATOM 1026 C C . ASN A 1 129 ? -20.830 -1.366 24.642 1.00 87.25 129 ASN A C 1
ATOM 1028 O O . ASN A 1 129 ? -21.347 -2.474 24.512 1.00 87.25 129 ASN A O 1
ATOM 1032 N N . TYR A 1 130 ? -19.626 -1.222 25.203 1.00 89.31 130 TYR A N 1
ATOM 1033 C CA . TYR A 1 130 ? -18.845 -2.327 25.765 1.00 89.31 130 TYR A CA 1
ATOM 1034 C C . TYR A 1 130 ? -18.948 -2.344 27.301 1.00 89.31 130 TYR A C 1
ATOM 1036 O O . TYR A 1 130 ? -18.961 -1.268 27.906 1.00 89.31 130 TYR A O 1
ATOM 1044 N N . PRO A 1 131 ? -18.983 -3.519 27.959 1.00 90.25 131 PRO A N 1
ATOM 1045 C CA . PRO A 1 131 ? -19.025 -3.584 29.420 1.00 90.25 131 PRO A CA 1
ATOM 1046 C C . PRO A 1 131 ? -17.796 -2.916 30.059 1.00 90.25 131 PRO A C 1
ATOM 1048 O O . PRO A 1 131 ? -16.655 -3.275 29.755 1.00 90.25 131 PRO A O 1
ATOM 1051 N N . ARG A 1 132 ? -18.018 -1.930 30.937 1.00 90.94 132 ARG A N 1
ATOM 1052 C CA . ARG A 1 132 ? -16.951 -1.087 31.515 1.00 90.94 132 ARG A CA 1
ATOM 1053 C C . ARG A 1 132 ? -16.018 -1.878 32.419 1.00 90.94 132 ARG A C 1
ATOM 1055 O O . ARG A 1 132 ? -14.819 -1.652 32.419 1.00 90.94 132 ARG A O 1
ATOM 1062 N N . GLU A 1 133 ? -16.562 -2.843 33.143 1.00 92.38 133 GLU A N 1
ATOM 1063 C CA . GLU A 1 133 ? -15.834 -3.760 34.016 1.00 92.38 133 GLU A CA 1
ATOM 1064 C C . GLU A 1 133 ? -14.866 -4.682 33.257 1.00 92.38 133 GLU A C 1
ATOM 1066 O O . GLU A 1 133 ? -13.957 -5.251 33.856 1.00 92.38 133 GLU A O 1
ATOM 1071 N N . LYS A 1 134 ? -15.035 -4.807 31.935 1.00 91.88 134 LYS A N 1
ATOM 1072 C CA . LYS A 1 134 ? -14.152 -5.566 31.041 1.00 91.88 134 LYS A CA 1
ATOM 1073 C C . LYS A 1 134 ? -13.260 -4.667 30.185 1.00 91.88 134 LYS A C 1
ATOM 1075 O O . LYS A 1 134 ? -12.558 -5.180 29.317 1.00 91.88 134 LYS A O 1
ATOM 1080 N N . MET A 1 135 ? -13.296 -3.352 30.392 1.00 94.50 135 MET A N 1
ATOM 1081 C CA . MET A 1 135 ? -12.536 -2.381 29.617 1.00 94.50 135 MET A CA 1
ATOM 1082 C C . MET A 1 135 ? -11.506 -1.686 30.500 1.00 94.50 135 MET A C 1
ATOM 1084 O O . MET A 1 135 ? -11.842 -1.035 31.484 1.00 94.50 135 MET A O 1
ATOM 1088 N N . GLN A 1 136 ? -10.244 -1.776 30.103 1.00 95.25 136 GLN A N 1
ATOM 1089 C CA . GLN A 1 136 ? -9.153 -1.017 30.696 1.00 95.25 136 GLN A CA 1
ATOM 1090 C C . GLN A 1 136 ? -8.641 -0.009 29.670 1.00 95.25 136 GLN A C 1
ATOM 1092 O O . GLN A 1 136 ? -8.334 -0.385 28.543 1.00 95.25 136 GLN A O 1
ATOM 1097 N N . ILE A 1 137 ? -8.528 1.261 30.045 1.00 94.31 137 ILE A N 1
ATOM 1098 C CA . ILE A 1 137 ? -7.959 2.304 29.184 1.00 94.31 137 ILE A CA 1
ATOM 1099 C C . ILE A 1 137 ? -6.592 2.682 29.756 1.00 94.31 137 ILE A C 1
ATOM 1101 O O . ILE A 1 137 ? -6.469 2.919 30.956 1.00 94.31 137 ILE A O 1
ATOM 1105 N N . MET A 1 138 ? -5.565 2.705 28.909 1.00 94.25 138 MET A N 1
ATOM 1106 C CA . MET A 1 138 ? -4.192 3.049 29.272 1.00 94.25 138 MET A CA 1
ATOM 1107 C C . MET A 1 138 ? -3.693 4.160 28.352 1.00 94.25 138 MET A C 1
ATOM 1109 O O . MET A 1 138 ? -3.693 4.003 27.131 1.00 94.25 138 MET A O 1
ATOM 1113 N N . LEU A 1 139 ? -3.252 5.271 28.938 1.00 92.69 139 LEU A N 1
ATOM 1114 C CA . LEU A 1 139 ? -2.565 6.338 28.215 1.00 92.69 139 LEU A CA 1
ATOM 1115 C C . LEU A 1 139 ? -1.063 6.048 28.230 1.00 92.69 139 LEU A C 1
ATOM 1117 O O . LEU A 1 139 ? -0.481 5.868 29.299 1.00 92.69 139 LEU A O 1
ATOM 1121 N N . ALA A 1 140 ? -0.450 5.968 27.051 1.00 91.62 140 ALA A N 1
ATOM 1122 C CA . ALA A 1 140 ? 0.991 5.804 26.900 1.00 91.62 140 ALA A CA 1
ATOM 1123 C C . ALA A 1 140 ? 1.578 7.133 26.415 1.00 91.62 140 ALA A C 1
ATOM 1125 O O . ALA A 1 140 ? 1.598 7.394 25.213 1.00 91.62 140 ALA A O 1
ATOM 1126 N N . ASP A 1 141 ? 1.976 7.974 27.370 1.00 89.19 141 ASP A N 1
ATOM 1127 C CA . ASP A 1 141 ? 2.486 9.322 27.120 1.00 89.19 141 ASP A CA 1
ATOM 1128 C C . ASP A 1 141 ? 4.014 9.345 27.048 1.00 89.19 141 ASP A C 1
ATOM 1130 O O . ASP A 1 141 ? 4.683 9.013 28.026 1.00 89.19 141 ASP A O 1
ATOM 1134 N N . ASP A 1 142 ? 4.546 9.748 25.894 1.00 89.50 142 ASP A N 1
ATOM 1135 C CA . ASP A 1 142 ? 5.979 9.998 25.673 1.00 89.50 142 ASP A CA 1
ATOM 1136 C C . ASP A 1 142 ? 6.271 11.508 25.532 1.00 89.50 142 ASP A C 1
ATOM 1138 O O . ASP A 1 142 ? 7.199 11.936 24.844 1.00 89.50 142 ASP A O 1
ATOM 1142 N N . THR A 1 143 ? 5.420 12.356 26.122 1.00 85.19 143 THR A N 1
ATOM 1143 C CA . THR A 1 143 ? 5.611 13.810 26.181 1.00 85.19 143 THR A CA 1
ATOM 1144 C C . THR A 1 143 ? 6.597 14.179 27.286 1.00 85.19 143 THR A C 1
ATOM 1146 O O . THR A 1 143 ? 6.550 13.665 28.403 1.00 85.19 143 THR A O 1
ATOM 1149 N N . ILE A 1 144 ? 7.488 15.129 27.000 1.00 81.50 144 ILE A N 1
ATOM 1150 C CA . ILE A 1 144 ? 8.433 15.649 27.993 1.00 81.50 144 ILE A CA 1
ATOM 1151 C C . ILE A 1 144 ? 7.656 16.448 29.051 1.00 81.50 144 ILE A C 1
ATOM 1153 O O . ILE A 1 144 ? 6.835 17.299 28.717 1.00 81.50 144 ILE A O 1
ATOM 1157 N N . SER A 1 145 ? 7.968 16.251 30.335 1.00 74.19 145 SER A N 1
ATOM 1158 C CA . SER A 1 145 ? 7.271 16.895 31.464 1.00 74.19 145 SER A CA 1
ATOM 1159 C C . SER A 1 145 ? 7.289 18.432 31.454 1.00 74.19 145 SER A C 1
ATOM 1161 O O . SER A 1 145 ? 6.536 19.059 32.190 1.00 74.19 145 SER A O 1
ATOM 1163 N N . SER A 1 146 ? 8.157 19.059 30.656 1.00 70.62 146 SER A N 1
ATOM 1164 C CA . SER A 1 146 ? 8.211 20.515 30.468 1.00 70.62 146 SER A CA 1
ATOM 1165 C C . SER A 1 146 ? 7.163 21.052 29.488 1.00 70.62 146 SER A C 1
ATOM 1167 O O . SER A 1 146 ? 7.096 22.262 29.273 1.00 70.62 146 SER A O 1
ATOM 1169 N N . TYR A 1 147 ? 6.385 20.180 28.847 1.00 70.69 147 TYR A N 1
ATOM 1170 C CA . TYR A 1 147 ? 5.350 20.576 27.906 1.00 70.69 147 TYR A CA 1
ATOM 1171 C C . TYR A 1 147 ? 4.126 21.125 28.646 1.00 70.69 147 TYR A C 1
ATOM 1173 O O . TYR A 1 147 ? 3.636 20.524 29.601 1.00 70.69 147 TYR A O 1
ATOM 1181 N N . HIS A 1 148 ? 3.613 22.271 28.193 1.00 67.25 148 HIS A N 1
ATOM 1182 C CA . HIS A 1 148 ? 2.583 23.035 28.905 1.00 67.25 148 HIS A CA 1
ATOM 1183 C C . HIS A 1 148 ? 1.296 22.232 29.169 1.00 67.25 148 HIS A C 1
ATOM 1185 O O . HIS A 1 148 ? 0.631 22.453 30.177 1.00 67.25 148 HIS A O 1
ATOM 1191 N N . SER A 1 149 ? 0.942 21.290 28.291 1.00 69.12 149 SER A N 1
ATOM 1192 C CA . SER A 1 149 ? -0.275 20.488 28.445 1.00 69.12 149 SER A CA 1
ATOM 1193 C C . SER A 1 149 ? -0.107 19.224 29.295 1.00 69.12 149 SER A C 1
ATOM 1195 O O . SER A 1 149 ? -1.107 18.570 29.573 1.00 69.12 149 SER A O 1
ATOM 1197 N N . PHE A 1 150 ? 1.103 18.879 29.755 1.00 69.25 150 PHE A N 1
ATOM 1198 C CA . PHE A 1 150 ? 1.341 17.648 30.524 1.00 69.25 150 PHE A CA 1
ATOM 1199 C C . PHE A 1 150 ? 0.516 17.596 31.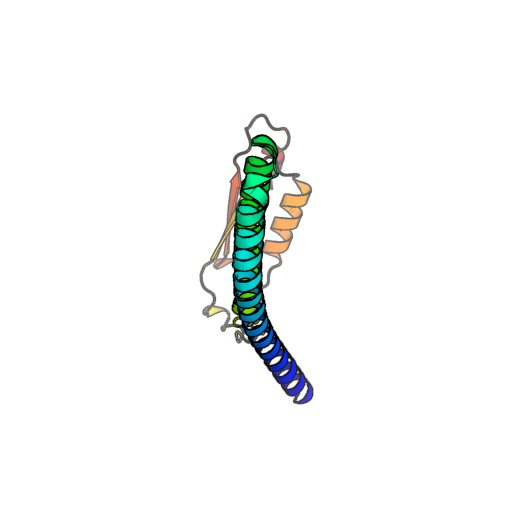819 1.00 69.25 150 PHE A C 1
ATOM 1201 O O . PHE A 1 150 ? -0.138 16.596 32.115 1.00 69.25 150 PHE A O 1
ATOM 1208 N N . GLU A 1 151 ? 0.475 18.702 32.566 1.00 72.38 151 GLU A N 1
ATOM 1209 C CA . GLU A 1 151 ? -0.338 18.790 33.784 1.00 72.38 151 GLU A CA 1
ATOM 1210 C C . GLU A 1 151 ? -1.843 18.775 33.479 1.00 72.38 151 GLU A C 1
ATOM 1212 O O . GLU A 1 151 ? -2.625 18.238 34.259 1.00 72.38 151 GLU A O 1
ATOM 1217 N N . GLU A 1 152 ? -2.274 19.309 32.335 1.00 78.12 152 GLU A N 1
ATOM 1218 C CA . GLU A 1 152 ? -3.678 19.225 31.915 1.00 78.12 152 GLU A CA 1
ATOM 1219 C C . GLU A 1 152 ? -4.070 17.779 31.584 1.00 78.12 152 GLU A C 1
ATOM 1221 O O . GLU A 1 152 ? -5.134 17.330 32.000 1.00 78.12 152 GLU A O 1
ATOM 1226 N N . ILE A 1 153 ? -3.191 17.028 30.913 1.00 76.69 153 ILE A N 1
ATOM 1227 C CA . ILE A 1 153 ? -3.392 15.615 30.555 1.00 76.69 153 ILE A CA 1
ATOM 1228 C C . ILE A 1 153 ? -3.449 14.728 31.799 1.00 76.69 153 ILE A C 1
ATOM 1230 O O . ILE A 1 153 ? -4.295 13.843 31.885 1.00 76.69 153 ILE A O 1
ATOM 1234 N N . LYS A 1 154 ? -2.583 14.978 32.784 1.00 71.94 154 LYS A N 1
ATOM 1235 C CA . LYS A 1 154 ? -2.553 14.234 34.051 1.00 71.94 154 LYS A CA 1
ATOM 1236 C C . LYS A 1 154 ? -3.844 14.375 34.869 1.00 71.94 154 LYS A C 1
ATOM 1238 O O . LYS A 1 154 ? -4.136 13.510 35.690 1.00 71.94 154 LYS A O 1
ATOM 1243 N N . ASN A 1 155 ? -4.579 15.469 34.671 1.00 76.44 155 ASN A N 1
ATOM 1244 C CA . ASN A 1 155 ? -5.811 15.784 35.393 1.00 76.44 155 ASN A CA 1
ATOM 1245 C C . ASN A 1 155 ? -7.099 15.379 34.641 1.00 76.44 155 ASN A C 1
ATOM 1247 O O . ASN A 1 155 ? -8.189 15.654 35.150 1.00 76.44 155 ASN A O 1
ATOM 1251 N N . LEU A 1 156 ? -6.989 14.771 33.450 1.00 69.69 156 LEU A N 1
ATOM 1252 C CA . LEU A 1 156 ? -8.112 14.191 32.693 1.00 69.69 156 LEU A CA 1
ATOM 1253 C C . LEU A 1 156 ? -8.517 12.816 33.239 1.00 69.69 156 LEU A C 1
ATOM 1255 O O . LEU A 1 156 ? -9.742 12.551 33.237 1.00 69.69 156 LEU A O 1
#

Secondary structure (DSSP, 8-state):
--HHHHHHHHHHHHHHHHHHHHHHHHHHHHHHHHHHHHHHHHHHHHHTTTS-HHHHHHHHHHHHHHHHHHHHHHHHHHHHHHHTTS----S------GGGPPPEEEEEEESS--HHHHHHHHHHHHTSSS-GGGEEEEEEE---TTSTTHHHHHT-

Organism: NCBI:txid412755

Radius of gyration: 27.84 Å; chains: 1; bounding box: 64×36×69 Å

Sequence (156 aa):
MQLKAEEKNFIHKTWKTFGVSLHIFSVAIFLVGIVYLVWSTVIIIQSTNTTTVVQTILNFLTLLVEVIGILYTVMLFKQMGTTCKYPPLQSRLSIPNLEEHPPVSIIIPIHEPIPMILKETLESIIKSNYPREKMQIMLADDTISSYHSFEEIKNL

InterPro domains:
  IPR029044 Nucleotide-diphospho-sugar transferases [G3DSA:3.90.550.10] (94-155)
  IPR050321 Glycosyltransferase 2/OpgH subfamily [PTHR43867] (6-143)